Protein AF-A0A955BRZ4-F1 (afdb_monomer_lite)

Sequence (164 aa):
GGAGDWLGSEMAGGVVRVGGSVGDHAGGALPGSRRGMRGGALLVDGDAGAWLGAGMRRGFIAAGGDVGAALGARMLAGTILVWGRCGQLPGIDMLRGTIGLFGPTPAVPATFLDGGAAAMPMAPLLARELERLNFSRRIPEQSTWRILHGDAAGGARGEVLVVA

Secondary structure (DSSP, 8-state):
--B-TTTTTT-EEEEEEESS-B-TTTTPPPTT-S-S-EEEEEEESS-B-TTTTTT--EEEEEESS-B-SSTTTT--S-EEEESSPBPSSTTTT--EEEEEE-S--PPPPTT-EEEEEE--TTHHHHHHHHHHTT-S------S-EEEEEE-GGGTSEEEEEEE-

Foldseek 3Di:
DEEEEQAQFQPQEEEAEAAEEYEEQHQHHDVPGQATHNEYEYYYLYEYEENHNHRHQEYEYEHNEEYEYAACPLPAEYEYEYQYEYYYAHCHNHQAYEYEYNYHYDDHPPQWAWPAKADDPCQVVVQVVCVVSVHPDHRDDDHIWTWTFDNVVNVRHYIYTHRD

Radius of gyration: 14.01 Å; chains: 1; bounding box: 38×26×39 Å

Structure (mmCIF, N/CA/C/O backbone):
data_AF-A0A955BRZ4-F1
#
_entry.id   AF-A0A955BRZ4-F1
#
loop_
_atom_site.group_PDB
_atom_site.id
_atom_site.type_symbol
_atom_site.label_atom_id
_atom_site.label_alt_id
_atom_site.label_comp_id
_atom_site.label_asym_id
_atom_site.label_entity_id
_atom_site.label_seq_id
_atom_site.pdbx_PDB_ins_code
_atom_site.Cartn_x
_atom_site.Cartn_y
_atom_site.Cartn_z
_atom_site.occupancy
_atom_site.B_iso_or_equiv
_atom_site.auth_seq_id
_atom_site.auth_comp_id
_atom_site.auth_asym_id
_atom_site.auth_atom_id
_atom_site.pdbx_PDB_model_num
ATOM 1 N N . GLY A 1 1 ? -6.579 -4.583 -19.680 1.00 93.38 1 GLY A N 1
ATOM 2 C CA . GLY A 1 1 ? -5.800 -5.836 -19.623 1.00 93.38 1 GLY A CA 1
ATOM 3 C C . GLY A 1 1 ? -5.013 -5.892 -18.330 1.00 93.38 1 GLY A C 1
ATOM 4 O O . GLY A 1 1 ? -5.088 -4.933 -17.567 1.00 93.38 1 GLY A O 1
ATOM 5 N N . GLY A 1 2 ? -4.305 -6.994 -18.086 1.00 97.38 2 GLY A N 1
ATOM 6 C CA . GLY A 1 2 ? -3.361 -7.127 -16.970 1.00 97.38 2 GLY A CA 1
ATOM 7 C C . GLY A 1 2 ? -1.940 -6.693 -17.342 1.00 97.38 2 GLY A C 1
ATOM 8 O O . GLY A 1 2 ? -1.690 -6.300 -18.484 1.00 97.38 2 GLY A O 1
ATOM 9 N N . ALA A 1 3 ? -1.024 -6.785 -16.384 1.00 98.44 3 ALA A N 1
ATOM 10 C CA . ALA A 1 3 ? 0.406 -6.547 -16.576 1.00 98.44 3 ALA A CA 1
ATOM 11 C C . ALA A 1 3 ? 1.236 -7.578 -15.797 1.00 98.44 3 ALA A C 1
ATOM 13 O O . ALA A 1 3 ? 0.747 -8.180 -14.846 1.00 98.44 3 ALA A O 1
ATOM 14 N N . GLY A 1 4 ? 2.483 -7.794 -16.215 1.00 98.19 4 GLY A N 1
ATOM 15 C CA . GLY A 1 4 ? 3.395 -8.714 -15.537 1.00 98.19 4 GLY A CA 1
ATOM 16 C C . GLY A 1 4 ? 4.008 -8.128 -14.265 1.00 98.19 4 GLY A C 1
ATOM 17 O O . GLY A 1 4 ? 3.546 -7.115 -13.730 1.00 98.19 4 GLY A O 1
ATOM 18 N N . ASP A 1 5 ? 5.071 -8.781 -13.812 1.00 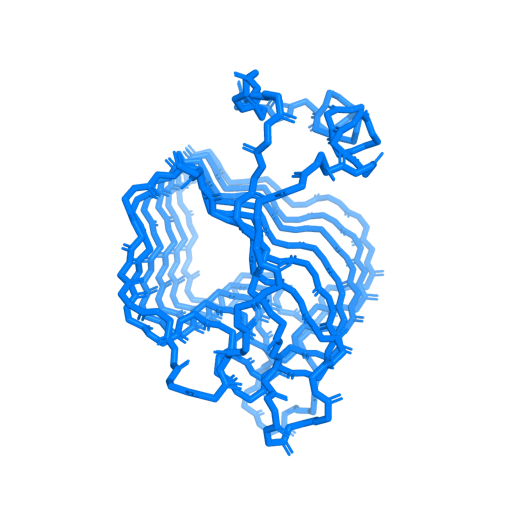98.44 5 ASP A N 1
ATOM 19 C CA . ASP A 1 5 ? 5.828 -8.386 -12.629 1.00 98.44 5 ASP A CA 1
ATOM 20 C C . ASP A 1 5 ? 6.456 -6.994 -12.786 1.00 98.44 5 ASP A C 1
ATOM 22 O O . ASP A 1 5 ? 6.673 -6.501 -13.898 1.00 98.44 5 ASP A O 1
ATOM 26 N N . TRP A 1 6 ? 6.788 -6.363 -11.659 1.00 98.31 6 TRP A N 1
ATOM 27 C CA . TRP A 1 6 ? 7.537 -5.100 -11.591 1.00 98.31 6 TRP A CA 1
ATOM 28 C C . TRP A 1 6 ? 6.862 -3.901 -12.271 1.00 98.31 6 TRP A C 1
ATOM 30 O O . TRP A 1 6 ? 7.495 -2.866 -12.511 1.00 98.31 6 TRP A O 1
ATOM 40 N N . LEU A 1 7 ? 5.563 -3.989 -12.570 1.00 98.50 7 LEU A N 1
ATOM 41 C CA . LEU A 1 7 ? 4.827 -2.858 -13.121 1.00 98.50 7 LEU A CA 1
ATOM 42 C C . LEU A 1 7 ? 4.983 -1.634 -12.214 1.00 98.50 7 LEU A C 1
ATOM 44 O O . LEU A 1 7 ? 4.650 -1.671 -11.034 1.00 98.50 7 LEU A O 1
ATOM 48 N N . GLY A 1 8 ? 5.414 -0.513 -12.783 1.00 97.25 8 GLY A N 1
ATOM 49 C CA . GLY A 1 8 ? 5.487 0.746 -12.047 1.00 97.25 8 GLY A CA 1
ATOM 50 C C . GLY A 1 8 ? 6.621 0.808 -11.020 1.00 97.25 8 GLY A C 1
ATOM 51 O O . GLY A 1 8 ? 6.651 1.714 -10.182 1.00 97.25 8 GLY A O 1
ATOM 52 N N . SER A 1 9 ? 7.577 -0.119 -11.082 1.00 97.19 9 SER A N 1
ATOM 53 C CA . SER A 1 9 ? 8.812 -0.010 -10.320 1.00 97.19 9 SER A CA 1
ATOM 54 C C . SER A 1 9 ? 9.526 1.307 -10.595 1.00 97.19 9 SER A C 1
ATOM 56 O O . SER A 1 9 ? 9.608 1.785 -11.723 1.00 97.19 9 SER A O 1
ATOM 58 N N . GLU A 1 10 ? 10.017 1.919 -9.520 1.00 94.81 10 GLU A N 1
ATOM 59 C CA . GLU A 1 10 ? 10.750 3.190 -9.536 1.00 94.81 10 GLU A CA 1
ATOM 60 C C . GLU A 1 10 ? 10.015 4.414 -10.113 1.00 94.81 10 GLU A C 1
ATOM 62 O O . GLU A 1 10 ? 10.638 5.483 -10.239 1.00 94.81 10 GLU A O 1
ATOM 67 N N . MET A 1 11 ? 8.702 4.301 -10.378 1.00 97.75 11 MET A N 1
ATOM 68 C CA . MET A 1 11 ? 7.841 5.411 -10.802 1.00 97.75 11 MET A CA 1
ATOM 69 C C . MET A 1 11 ? 8.085 6.646 -9.934 1.00 97.75 11 MET A C 1
ATOM 71 O O . MET A 1 11 ? 8.085 6.566 -8.707 1.00 97.75 11 MET A O 1
ATOM 75 N N . ALA A 1 12 ? 8.313 7.796 -10.566 1.00 97.56 12 ALA A N 1
ATOM 76 C CA . ALA A 1 12 ? 8.576 9.057 -9.869 1.00 97.56 12 ALA A CA 1
ATOM 77 C C . ALA A 1 12 ? 7.376 10.018 -9.879 1.00 97.56 12 ALA A C 1
ATOM 79 O O . ALA A 1 12 ? 7.358 10.981 -9.115 1.00 97.56 12 ALA A O 1
ATOM 80 N N . GLY A 1 13 ? 6.381 9.763 -10.730 1.00 97.00 13 GLY A N 1
ATOM 81 C CA . GLY A 1 13 ? 5.226 10.622 -10.962 1.00 97.00 13 GLY A CA 1
ATOM 82 C C . GLY A 1 13 ? 4.271 10.011 -11.987 1.00 97.00 13 GLY A C 1
ATOM 83 O O . GLY A 1 13 ? 4.513 8.915 -12.490 1.00 97.00 13 GLY A O 1
ATOM 84 N N . GLY A 1 14 ? 3.197 10.734 -12.301 1.00 98.19 14 GLY A N 1
ATOM 85 C CA . GLY A 1 14 ? 2.150 10.268 -13.213 1.00 98.19 14 GLY A CA 1
ATOM 86 C C . GLY A 1 14 ? 1.171 9.286 -12.567 1.00 98.19 14 GLY A C 1
ATOM 87 O O . GLY A 1 14 ? 1.210 9.045 -11.359 1.00 98.19 14 GLY A O 1
ATOM 88 N N . VAL A 1 15 ? 0.265 8.748 -13.380 1.00 98.50 15 VAL A N 1
ATOM 89 C CA . VAL A 1 15 ? -0.743 7.768 -12.961 1.00 98.50 15 VAL A CA 1
ATOM 90 C C . VAL A 1 15 ? -0.679 6.581 -13.912 1.00 98.50 15 VAL A C 1
ATOM 92 O O . VAL A 1 15 ? -0.770 6.760 -15.124 1.00 98.50 15 VAL A O 1
ATOM 95 N N . VAL A 1 16 ? -0.538 5.379 -13.362 1.00 98.44 16 VAL A N 1
ATOM 96 C CA . VAL A 1 16 ? -0.660 4.117 -14.094 1.00 98.44 16 VAL A CA 1
ATOM 97 C C . VAL A 1 16 ? -1.918 3.416 -13.609 1.00 98.44 16 VAL A C 1
ATOM 99 O O . VAL A 1 16 ? -2.131 3.281 -12.406 1.00 98.44 16 VAL A O 1
ATOM 102 N N . ARG A 1 17 ? -2.755 2.971 -14.549 1.00 98.12 17 ARG A N 1
ATOM 103 C CA . ARG A 1 17 ? -3.980 2.224 -14.264 1.00 98.12 17 ARG A CA 1
ATOM 104 C C . ARG A 1 17 ? -3.995 0.904 -15.016 1.00 98.12 17 ARG A C 1
ATOM 106 O O . ARG A 1 17 ? -3.777 0.875 -16.225 1.00 98.12 17 ARG A O 1
ATOM 113 N N . VAL A 1 18 ? -4.336 -0.160 -14.302 1.00 98.38 18 VAL A N 1
ATOM 114 C CA . VAL A 1 18 ? -4.504 -1.511 -14.825 1.00 98.38 18 VAL A CA 1
ATOM 115 C C . VAL A 1 18 ? -5.923 -1.968 -14.529 1.00 98.38 18 VAL A C 1
ATOM 117 O O . VAL A 1 18 ? -6.305 -2.109 -13.374 1.00 98.38 18 VAL A O 1
ATOM 120 N N . GLY A 1 19 ? -6.704 -2.199 -15.584 1.00 97.88 19 GLY A N 1
ATOM 121 C CA . GLY A 1 19 ? -8.079 -2.695 -15.448 1.00 97.88 19 GLY A CA 1
ATOM 122 C C . GLY A 1 19 ? -8.181 -4.190 -15.109 1.00 97.88 19 GLY A C 1
ATOM 123 O O . GLY A 1 19 ? -9.269 -4.672 -14.829 1.00 97.88 19 GLY A O 1
ATOM 124 N N . GLY A 1 20 ? -7.076 -4.938 -15.201 1.00 98.12 20 GLY A N 1
ATOM 125 C CA . GLY A 1 20 ? -6.969 -6.340 -14.782 1.00 98.12 20 GLY A CA 1
ATOM 126 C C . GLY A 1 20 ? -5.989 -6.518 -13.621 1.00 98.12 20 GLY A C 1
ATOM 127 O O . GLY A 1 20 ? -5.752 -5.579 -12.863 1.00 98.12 20 GLY A O 1
ATOM 128 N N . SER A 1 21 ? -5.405 -7.711 -13.514 1.00 98.75 21 SER A N 1
ATOM 129 C CA . SER A 1 21 ? -4.441 -8.053 -12.461 1.00 98.75 21 SER A CA 1
ATOM 130 C C . SER A 1 21 ? -2.993 -7.725 -12.845 1.00 98.75 21 SER A C 1
ATOM 132 O O . SER A 1 21 ? -2.659 -7.619 -14.033 1.00 98.75 21 SER A O 1
ATOM 134 N N . VAL A 1 22 ? -2.137 -7.574 -11.836 1.00 98.81 22 VAL A N 1
ATOM 135 C CA . VAL A 1 22 ? -0.688 -7.361 -11.975 1.00 98.81 22 VAL A CA 1
ATOM 136 C C . VAL A 1 22 ? 0.100 -8.496 -11.326 1.00 98.81 22 VAL A C 1
ATOM 138 O O . VAL A 1 22 ? -0.379 -9.122 -10.381 1.00 98.81 22 VAL A O 1
ATOM 141 N N . GLY A 1 23 ? 1.308 -8.746 -11.829 1.00 98.69 23 GLY A N 1
ATOM 142 C CA . GLY A 1 23 ? 2.225 -9.735 -11.266 1.00 98.69 23 GLY A CA 1
ATOM 143 C C . GLY A 1 23 ? 2.877 -9.301 -9.950 1.00 98.69 23 GLY A C 1
ATOM 144 O O . GLY A 1 23 ? 2.435 -8.362 -9.277 1.00 98.69 23 GLY A O 1
ATOM 145 N N . ASP A 1 24 ? 3.955 -9.990 -9.596 1.00 98.75 24 ASP A N 1
ATOM 146 C CA . ASP A 1 24 ? 4.709 -9.740 -8.372 1.00 98.75 24 ASP A CA 1
ATOM 147 C C . ASP A 1 24 ? 5.459 -8.403 -8.442 1.00 98.75 24 ASP A C 1
ATOM 149 O O . ASP A 1 24 ? 5.804 -7.887 -9.505 1.00 98.75 24 ASP A O 1
ATOM 153 N N . HIS A 1 25 ? 5.745 -7.822 -7.281 1.00 98.50 25 HIS A N 1
ATOM 154 C CA . HIS A 1 25 ? 6.575 -6.629 -7.131 1.00 98.50 25 HIS A CA 1
ATOM 155 C C . HIS A 1 25 ? 6.094 -5.365 -7.865 1.00 98.50 25 HIS A C 1
ATOM 157 O O . HIS A 1 25 ? 6.881 -4.436 -8.077 1.00 98.50 25 HIS A O 1
ATOM 163 N N . ALA A 1 26 ? 4.816 -5.265 -8.233 1.00 98.75 26 ALA A N 1
ATOM 164 C CA . ALA A 1 26 ? 4.281 -4.025 -8.786 1.00 98.75 26 ALA A CA 1
ATOM 165 C C . ALA A 1 26 ? 4.513 -2.846 -7.807 1.00 98.75 26 ALA A C 1
ATOM 167 O O . ALA A 1 26 ? 4.359 -2.977 -6.595 1.00 98.75 26 ALA A O 1
ATOM 168 N N . GLY A 1 27 ? 4.985 -1.700 -8.301 1.00 98.31 27 GLY A N 1
ATOM 169 C CA . GLY A 1 27 ? 5.421 -0.553 -7.489 1.00 98.31 27 GLY A CA 1
ATOM 170 C C . GLY A 1 27 ? 6.669 -0.804 -6.622 1.00 98.31 27 GLY A C 1
ATOM 171 O O . GLY A 1 27 ? 7.096 0.088 -5.880 1.00 98.31 27 GLY A O 1
ATOM 172 N N . GLY A 1 28 ? 7.261 -1.997 -6.701 1.00 97.69 28 GLY A N 1
ATOM 173 C CA . GLY A 1 28 ? 8.386 -2.444 -5.889 1.00 97.69 28 GLY A CA 1
ATOM 174 C C . GLY A 1 28 ? 9.757 -1.987 -6.400 1.00 97.69 28 GLY A C 1
ATOM 175 O O . GLY A 1 28 ? 9.877 -1.391 -7.473 1.00 97.69 28 GLY A O 1
ATOM 176 N N . ALA A 1 29 ? 10.804 -2.246 -5.613 1.00 97.19 29 ALA A N 1
ATOM 177 C CA . ALA A 1 29 ? 12.203 -1.944 -5.933 1.00 97.19 29 ALA A CA 1
ATOM 178 C C . ALA A 1 29 ? 12.845 -3.019 -6.812 1.00 97.19 29 ALA A C 1
ATOM 180 O O . ALA A 1 29 ? 12.973 -4.153 -6.360 1.00 97.19 29 ALA A O 1
ATOM 181 N N . LEU A 1 30 ? 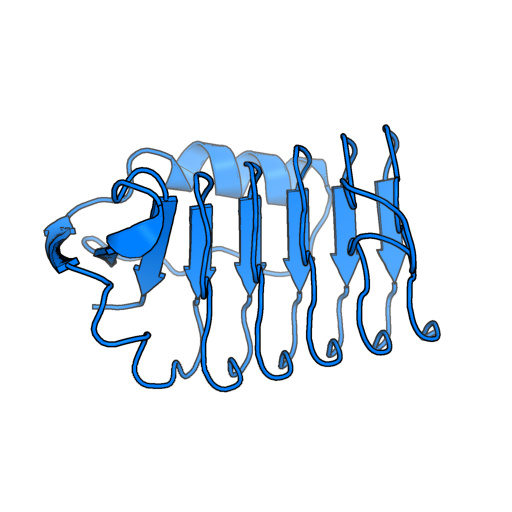13.313 -2.652 -8.008 1.00 96.00 30 LEU A N 1
ATOM 182 C CA . LEU A 1 30 ? 14.013 -3.577 -8.906 1.00 96.00 30 LEU A CA 1
ATOM 183 C C . LEU A 1 30 ? 15.207 -4.265 -8.215 1.00 96.00 30 LEU A C 1
ATOM 185 O O . LEU A 1 30 ? 15.800 -3.684 -7.297 1.00 96.00 30 LEU A O 1
ATOM 189 N N . PRO A 1 31 ? 15.626 -5.459 -8.676 1.00 93.69 31 PRO A N 1
ATOM 190 C CA . PRO A 1 31 ? 16.826 -6.116 -8.171 1.00 93.69 31 PRO A CA 1
ATOM 191 C C . PRO A 1 31 ? 18.045 -5.182 -8.177 1.00 93.69 31 PRO A C 1
ATOM 193 O O . PRO A 1 31 ? 18.365 -4.550 -9.181 1.00 93.69 31 PRO A O 1
ATOM 196 N N . GLY A 1 32 ? 18.717 -5.071 -7.029 1.00 92.12 32 GLY A N 1
ATOM 197 C CA . GLY A 1 32 ? 19.858 -4.165 -6.836 1.00 92.12 32 GLY A CA 1
ATOM 198 C C . GLY A 1 32 ? 19.488 -2.710 -6.516 1.00 92.12 32 GLY A C 1
ATOM 199 O O . GLY A 1 32 ? 20.354 -1.945 -6.085 1.00 92.12 32 GLY A O 1
ATOM 200 N N . SER A 1 33 ? 18.217 -2.320 -6.643 1.00 93.19 33 SER A N 1
ATOM 201 C CA . SER A 1 33 ? 17.746 -0.995 -6.247 1.00 93.19 33 SER A CA 1
ATOM 202 C C . SER A 1 33 ? 17.466 -0.911 -4.751 1.00 93.19 33 SER A C 1
ATOM 204 O O . SER A 1 33 ? 17.063 -1.867 -4.090 1.00 93.19 33 SER A O 1
ATOM 206 N N . ARG A 1 34 ? 17.651 0.290 -4.196 1.00 88.88 34 ARG A N 1
ATOM 207 C CA . ARG A 1 34 ? 17.306 0.583 -2.798 1.00 88.88 34 ARG A CA 1
ATOM 208 C C . ARG A 1 34 ? 15.863 1.057 -2.631 1.00 88.88 34 ARG A C 1
ATOM 210 O O . ARG A 1 34 ? 15.436 1.246 -1.492 1.00 88.88 34 ARG A O 1
ATOM 217 N N . ARG A 1 35 ? 15.162 1.396 -3.720 1.00 94.19 35 ARG A N 1
ATOM 218 C CA . ARG A 1 35 ? 13.873 2.106 -3.677 1.00 94.19 35 ARG A CA 1
ATOM 219 C C . ARG A 1 35 ? 12.973 1.657 -4.820 1.00 94.19 35 ARG A C 1
ATOM 221 O O . ARG A 1 35 ? 13.395 1.696 -5.965 1.00 94.19 35 ARG A O 1
ATOM 228 N N . GLY A 1 36 ? 11.733 1.313 -4.489 1.00 97.38 36 GLY A N 1
ATOM 229 C CA . GLY A 1 36 ? 10.667 1.093 -5.459 1.00 97.38 36 GLY A CA 1
ATOM 230 C C . GLY A 1 36 ? 10.076 2.411 -5.915 1.00 97.38 36 GLY A C 1
ATOM 231 O O . GLY A 1 36 ? 10.798 3.377 -6.163 1.00 97.38 36 GLY A O 1
ATOM 232 N N . MET A 1 37 ? 8.753 2.480 -5.985 1.00 98.38 37 MET A N 1
ATOM 233 C CA . MET A 1 37 ? 8.033 3.699 -6.335 1.00 98.38 37 MET A CA 1
ATOM 234 C C . MET A 1 37 ? 8.451 4.907 -5.463 1.00 98.38 37 MET A C 1
ATOM 236 O O . MET A 1 37 ? 8.595 4.828 -4.238 1.00 98.38 37 MET A O 1
ATOM 240 N N . ARG A 1 38 ? 8.691 6.047 -6.119 1.00 97.88 38 ARG A N 1
ATOM 241 C CA . ARG A 1 38 ? 9.161 7.332 -5.562 1.00 97.88 38 ARG A CA 1
ATOM 242 C C . ARG A 1 38 ? 8.170 8.484 -5.777 1.00 97.88 38 ARG A C 1
ATOM 244 O O . ARG A 1 38 ? 8.465 9.605 -5.352 1.00 97.88 38 ARG A O 1
ATOM 251 N N . GLY A 1 39 ? 7.027 8.226 -6.403 1.00 97.50 39 GLY A N 1
ATOM 252 C CA . GLY A 1 39 ? 5.939 9.176 -6.610 1.00 97.50 39 GLY A CA 1
ATOM 253 C C . GLY A 1 39 ? 4.952 8.690 -7.672 1.00 97.50 39 GLY A C 1
ATOM 254 O O . GLY A 1 39 ? 5.194 7.686 -8.335 1.00 97.50 39 GLY A O 1
ATOM 255 N N . GLY A 1 40 ? 3.847 9.419 -7.834 1.00 98.31 40 GLY A N 1
ATOM 256 C CA . GLY A 1 40 ? 2.747 9.049 -8.729 1.00 98.31 40 GLY A CA 1
ATOM 257 C C . GLY A 1 40 ? 1.684 8.181 -8.055 1.00 98.31 40 GLY A C 1
ATOM 258 O O . GLY A 1 40 ? 1.686 8.032 -6.830 1.00 98.31 40 GLY A O 1
ATOM 259 N N . ALA A 1 41 ? 0.795 7.609 -8.866 1.00 98.75 41 ALA A N 1
ATOM 260 C CA . ALA A 1 41 ? -0.229 6.667 -8.427 1.00 98.75 41 ALA A CA 1
ATOM 261 C C . ALA A 1 41 ? -0.251 5.400 -9.297 1.00 98.75 41 ALA A C 1
ATOM 263 O O . ALA A 1 41 ? -0.183 5.497 -10.523 1.00 98.75 41 ALA A O 1
ATOM 264 N N . LEU A 1 42 ? -0.381 4.234 -8.665 1.00 98.75 42 LEU A N 1
ATOM 265 C CA . LEU A 1 42 ? -0.594 2.943 -9.316 1.00 98.75 42 LEU A CA 1
ATOM 266 C C . LEU A 1 42 ? -1.959 2.387 -8.897 1.00 98.75 42 LEU A C 1
ATOM 268 O O . LEU A 1 42 ? -2.201 2.134 -7.719 1.00 98.75 42 LEU A O 1
ATOM 272 N N . LEU A 1 43 ? -2.851 2.217 -9.866 1.00 98.81 43 LEU A N 1
ATOM 273 C CA . LEU A 1 43 ? -4.231 1.785 -9.664 1.00 98.81 43 LEU A CA 1
ATOM 274 C C . LEU A 1 43 ? -4.437 0.429 -10.333 1.00 98.81 43 LEU A C 1
ATOM 276 O O . LEU A 1 43 ? -4.253 0.313 -11.545 1.00 98.81 43 LEU A O 1
ATOM 280 N N . VAL A 1 44 ? -4.832 -0.578 -9.566 1.00 98.75 44 VAL A N 1
ATOM 281 C CA . VAL A 1 44 ? -5.073 -1.943 -10.044 1.00 98.75 44 VAL A CA 1
ATOM 282 C C . VAL A 1 44 ? -6.512 -2.309 -9.707 1.00 98.75 44 VAL A C 1
ATOM 284 O O . VAL A 1 44 ? -6.865 -2.394 -8.536 1.00 98.75 44 VAL A O 1
ATOM 287 N N . ASP A 1 45 ? -7.366 -2.484 -10.715 1.00 98.44 45 ASP A N 1
ATOM 288 C CA . ASP A 1 45 ? -8.774 -2.846 -10.494 1.00 98.44 45 ASP A CA 1
ATOM 289 C C . ASP A 1 45 ? -8.940 -4.338 -10.127 1.00 98.44 45 ASP A C 1
ATOM 291 O O . ASP A 1 45 ? -9.907 -4.688 -9.445 1.00 98.44 45 ASP A O 1
ATOM 295 N N . GLY A 1 46 ? -8.005 -5.197 -10.559 1.00 98.38 46 GLY A N 1
ATOM 296 C CA . GLY A 1 46 ? -7.944 -6.628 -10.235 1.00 98.38 46 GLY A CA 1
ATOM 297 C C . GLY A 1 46 ? -6.992 -6.968 -9.082 1.00 98.38 46 GLY A C 1
ATOM 298 O O . GLY A 1 46 ? -6.790 -6.166 -8.167 1.00 98.38 46 GLY A O 1
ATOM 299 N N . ASP A 1 47 ? -6.410 -8.164 -9.151 1.00 98.75 47 ASP A N 1
ATOM 300 C CA . ASP A 1 47 ? -5.499 -8.701 -8.132 1.00 98.75 47 ASP A CA 1
ATOM 301 C C . ASP A 1 47 ? -4.054 -8.229 -8.346 1.00 98.75 47 ASP A C 1
ATOM 303 O O . ASP A 1 47 ? -3.663 -7.841 -9.451 1.00 98.75 47 ASP A O 1
ATOM 307 N N . ALA A 1 48 ? -3.234 -8.305 -7.302 1.00 98.81 48 ALA A N 1
ATOM 308 C CA . ALA A 1 48 ? -1.794 -8.104 -7.384 1.00 98.81 48 ALA A CA 1
ATOM 309 C C . ALA A 1 48 ? -1.024 -9.285 -6.788 1.00 98.81 48 ALA A C 1
ATOM 311 O O . ALA A 1 48 ? -1.453 -9.907 -5.815 1.00 98.81 48 ALA A O 1
ATOM 312 N N . GLY A 1 49 ? 0.150 -9.562 -7.348 1.00 98.75 49 GLY A N 1
ATOM 313 C CA . GLY A 1 49 ? 1.059 -10.572 -6.827 1.00 98.75 49 GLY A CA 1
ATOM 314 C C . GLY A 1 49 ? 1.643 -10.239 -5.449 1.00 98.75 49 GLY A C 1
ATOM 315 O O . GLY A 1 49 ? 1.225 -9.315 -4.741 1.00 98.75 49 GLY A O 1
ATOM 316 N N . ALA A 1 50 ? 2.638 -11.021 -5.050 1.00 98.69 50 ALA A N 1
ATOM 317 C CA . ALA A 1 50 ? 3.405 -10.782 -3.839 1.00 98.69 50 ALA A CA 1
ATOM 318 C C . ALA A 1 50 ? 4.254 -9.506 -3.957 1.00 98.69 50 ALA A C 1
ATOM 320 O O . ALA A 1 50 ? 4.546 -9.020 -5.048 1.00 98.69 50 ALA A O 1
ATOM 321 N N . TRP A 1 51 ? 4.685 -8.963 -2.819 1.00 98.50 51 TRP A N 1
ATOM 322 C CA . TRP A 1 51 ? 5.625 -7.838 -2.747 1.00 98.50 51 TRP A CA 1
ATOM 323 C C . TRP A 1 51 ? 5.142 -6.532 -3.405 1.00 98.50 51 TRP A C 1
ATOM 325 O O . TRP A 1 51 ? 5.959 -5.668 -3.744 1.00 98.50 51 TRP A O 1
ATOM 335 N N . LEU A 1 52 ? 3.826 -6.350 -3.564 1.00 98.81 52 LEU A N 1
ATOM 336 C CA . LEU A 1 52 ? 3.235 -5.093 -4.032 1.00 98.81 52 LEU A CA 1
ATOM 337 C C . LEU A 1 52 ? 3.743 -3.920 -3.172 1.00 98.81 52 LEU A C 1
ATOM 339 O O . LEU A 1 52 ? 3.602 -3.923 -1.951 1.00 98.81 52 LEU A O 1
ATOM 343 N N . GLY A 1 53 ? 4.349 -2.915 -3.802 1.00 98.56 53 GLY A N 1
ATOM 344 C CA . GLY A 1 53 ? 4.895 -1.733 -3.132 1.00 98.56 53 GLY A CA 1
ATOM 345 C C . GLY A 1 53 ? 6.161 -1.979 -2.301 1.00 98.56 53 GLY A C 1
ATOM 346 O O . GLY A 1 53 ? 6.509 -1.146 -1.461 1.00 98.56 53 GLY A O 1
ATOM 347 N N . ALA A 1 54 ? 6.875 -3.091 -2.503 1.00 98.19 54 ALA A N 1
ATOM 348 C CA . ALA A 1 54 ? 8.081 -3.385 -1.732 1.00 98.19 54 ALA A CA 1
ATOM 349 C C . ALA A 1 54 ? 9.169 -2.304 -1.897 1.00 98.19 54 ALA A C 1
ATOM 351 O O . ALA A 1 54 ? 9.573 -1.951 -3.006 1.00 98.19 54 ALA A O 1
ATOM 352 N N . GLY A 1 55 ? 9.672 -1.753 -0.792 1.00 97.88 55 GLY A N 1
ATOM 353 C CA . GLY A 1 55 ? 10.655 -0.663 -0.835 1.00 97.88 55 GLY A CA 1
ATOM 354 C C . GLY A 1 55 ? 10.108 0.670 -1.366 1.00 97.88 55 GLY A C 1
ATOM 355 O O . GLY A 1 55 ? 10.897 1.558 -1.713 1.00 97.88 55 GLY A O 1
ATOM 356 N N . MET A 1 56 ? 8.782 0.831 -1.455 1.00 98.38 56 MET A N 1
ATOM 357 C CA . MET A 1 56 ? 8.129 2.083 -1.840 1.00 98.38 56 MET A CA 1
ATOM 358 C C . MET A 1 56 ? 8.562 3.221 -0.911 1.00 98.38 56 MET A C 1
ATOM 360 O O . MET A 1 56 ? 8.605 3.077 0.309 1.00 98.38 56 MET A O 1
ATOM 364 N N . ARG A 1 57 ? 8.924 4.366 -1.494 1.00 97.62 57 ARG A N 1
ATOM 365 C CA . ARG A 1 57 ? 9.375 5.556 -0.757 1.0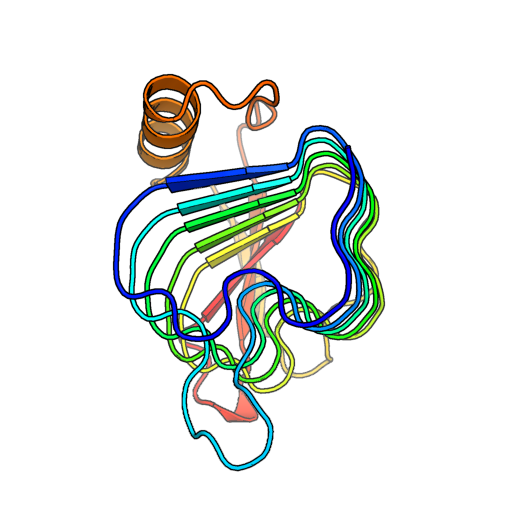0 97.62 57 ARG A CA 1
ATOM 366 C C . ARG A 1 57 ? 8.345 6.671 -0.729 1.00 97.62 57 ARG A C 1
ATOM 368 O O . ARG A 1 57 ? 8.380 7.489 0.186 1.00 97.62 57 ARG A O 1
ATOM 375 N N . ARG A 1 58 ? 7.525 6.780 -1.768 1.00 97.75 58 ARG A N 1
ATOM 376 C CA . ARG A 1 58 ? 6.503 7.814 -1.964 1.00 97.75 58 ARG A CA 1
ATOM 377 C C . ARG A 1 58 ? 5.517 7.320 -3.018 1.00 97.75 58 ARG A C 1
ATOM 379 O O . ARG A 1 58 ? 5.863 6.454 -3.815 1.00 97.75 58 ARG A O 1
ATOM 386 N N . GLY A 1 59 ? 4.355 7.958 -3.076 1.00 97.94 59 GLY A N 1
ATOM 387 C CA . GLY A 1 59 ? 3.304 7.660 -4.044 1.00 97.94 59 GLY A CA 1
ATOM 388 C C . GLY A 1 59 ? 2.079 7.047 -3.381 1.00 97.94 59 GLY A C 1
ATOM 389 O O . GLY A 1 59 ? 1.995 6.986 -2.151 1.00 97.94 59 GLY A O 1
ATOM 390 N N . PHE A 1 60 ? 1.165 6.587 -4.224 1.00 98.62 60 PHE A N 1
ATOM 391 C CA . PHE A 1 60 ? -0.108 6.004 -3.831 1.00 98.62 60 PHE A CA 1
ATOM 392 C C . PHE A 1 60 ? -0.362 4.722 -4.629 1.00 98.62 60 PHE A C 1
ATOM 394 O O . PHE A 1 60 ? -0.249 4.735 -5.854 1.00 98.62 60 PHE A O 1
ATOM 401 N N . ILE A 1 61 ? -0.697 3.624 -3.960 1.00 98.81 61 ILE A N 1
ATOM 402 C CA . ILE A 1 61 ? -1.092 2.366 -4.603 1.00 98.81 61 ILE A CA 1
ATOM 403 C C . ILE A 1 61 ? -2.505 2.009 -4.138 1.00 98.81 61 ILE A C 1
ATOM 405 O O . ILE A 1 61 ? -2.781 2.040 -2.942 1.00 98.81 61 ILE A O 1
ATOM 409 N N . ALA A 1 62 ? -3.389 1.650 -5.068 1.00 98.75 62 ALA A N 1
ATOM 410 C CA . ALA A 1 62 ? -4.716 1.115 -4.764 1.00 98.75 62 ALA A CA 1
ATOM 411 C C . ALA A 1 62 ? -4.954 -0.187 -5.537 1.00 98.75 62 ALA A C 1
ATOM 413 O O . ALA A 1 62 ? -4.846 -0.191 -6.763 1.00 98.75 62 ALA A O 1
ATOM 414 N N . ALA A 1 63 ? -5.281 -1.267 -4.825 1.00 98.69 63 ALA A N 1
ATOM 415 C CA . ALA A 1 63 ? -5.578 -2.585 -5.383 1.00 98.69 63 ALA A CA 1
ATOM 416 C C . ALA A 1 63 ? -7.012 -3.012 -5.032 1.00 98.69 63 ALA A C 1
ATOM 418 O O . ALA A 1 63 ? -7.382 -3.123 -3.862 1.00 98.69 63 ALA A O 1
ATOM 419 N N . GLY A 1 64 ? -7.837 -3.207 -6.059 1.00 98.44 64 GLY A N 1
ATOM 420 C CA . GLY A 1 64 ? -9.264 -3.483 -5.929 1.00 98.44 64 GLY A CA 1
ATOM 421 C C . GLY A 1 64 ? -9.603 -4.942 -5.627 1.00 98.44 64 GLY A C 1
ATOM 422 O O . GLY A 1 64 ? -10.718 -5.187 -5.154 1.00 98.44 64 GLY A O 1
ATOM 423 N N . GLY A 1 65 ? -8.681 -5.864 -5.915 1.00 98.38 65 GLY A N 1
ATOM 424 C CA . GLY A 1 65 ? -8.767 -7.299 -5.648 1.00 98.38 65 GLY A CA 1
ATOM 425 C C . GLY A 1 65 ? -7.798 -7.772 -4.563 1.00 98.38 65 GLY A C 1
ATOM 426 O O . GLY A 1 65 ? -7.398 -6.999 -3.685 1.00 98.38 65 GLY A O 1
ATOM 427 N N . ASP A 1 66 ? -7.460 -9.058 -4.618 1.00 98.69 66 ASP A N 1
ATOM 428 C CA . ASP A 1 66 ? -6.585 -9.731 -3.658 1.00 98.69 66 ASP A CA 1
ATOM 429 C C . ASP A 1 66 ? -5.116 -9.356 -3.896 1.00 98.69 66 ASP A C 1
ATOM 431 O O . ASP A 1 66 ? -4.700 -9.066 -5.018 1.00 98.69 66 ASP A O 1
ATOM 435 N N . VAL A 1 67 ? -4.308 -9.369 -2.834 1.00 98.75 67 VAL A N 1
ATOM 436 C CA . VAL A 1 67 ? -2.859 -9.144 -2.912 1.00 98.75 67 VAL A CA 1
ATOM 437 C C . VAL A 1 67 ? -2.090 -10.306 -2.300 1.00 98.75 67 VAL A C 1
ATOM 439 O O . VAL A 1 67 ? -2.506 -10.892 -1.297 1.00 98.75 67 VAL A O 1
ATOM 442 N N . GLY A 1 68 ? -0.941 -10.629 -2.892 1.00 98.56 68 GLY A N 1
ATOM 443 C CA . GLY A 1 68 ? -0.054 -11.676 -2.398 1.00 98.56 68 GLY A CA 1
ATOM 444 C C . GLY A 1 68 ? 0.613 -11.351 -1.055 1.00 98.56 68 GLY A C 1
ATOM 445 O O . GLY A 1 68 ? 0.292 -10.385 -0.361 1.00 98.56 68 GLY A O 1
ATOM 446 N N . ALA A 1 69 ? 1.561 -12.202 -0.662 1.00 98.31 69 ALA A N 1
ATOM 447 C CA . ALA A 1 69 ? 2.329 -12.020 0.568 1.00 98.31 69 ALA A CA 1
ATOM 448 C C . ALA A 1 69 ? 3.257 -10.794 0.502 1.00 98.31 69 ALA A C 1
ATOM 450 O O . ALA A 1 69 ? 3.594 -10.310 -0.578 1.00 98.31 69 ALA A O 1
ATOM 451 N N . ALA A 1 70 ? 3.726 -10.338 1.665 1.00 97.88 70 ALA A N 1
ATOM 452 C CA . ALA A 1 70 ? 4.743 -9.293 1.798 1.00 97.88 70 ALA A CA 1
ATOM 453 C C . ALA A 1 70 ? 4.346 -7.938 1.170 1.00 97.88 70 ALA A C 1
ATOM 455 O O . ALA A 1 70 ? 5.194 -7.188 0.676 1.00 97.88 70 ALA A O 1
ATOM 456 N N . LEU A 1 71 ? 3.050 -7.607 1.201 1.00 98.62 71 LEU A N 1
ATOM 457 C CA . LEU A 1 71 ? 2.529 -6.288 0.835 1.00 98.62 71 LEU A CA 1
ATOM 458 C C . LEU A 1 71 ? 3.305 -5.184 1.565 1.00 98.62 71 LEU A C 1
ATOM 460 O O . LEU A 1 71 ? 3.389 -5.195 2.790 1.00 98.62 71 LEU A O 1
ATOM 464 N N . GLY A 1 72 ? 3.849 -4.214 0.831 1.00 98.12 72 GLY A N 1
ATOM 465 C CA . GLY A 1 72 ? 4.569 -3.083 1.417 1.00 98.12 72 GLY A CA 1
ATOM 466 C C . GLY A 1 72 ? 5.823 -3.483 2.200 1.00 98.12 72 GLY A C 1
ATOM 467 O O . GLY A 1 72 ? 6.277 -2.726 3.058 1.00 98.12 72 GLY A O 1
ATOM 468 N N . ALA A 1 73 ? 6.400 -4.658 1.938 1.00 97.31 73 ALA A N 1
ATOM 469 C CA . ALA A 1 73 ? 7.609 -5.076 2.629 1.00 97.31 73 ALA A CA 1
ATOM 470 C C . ALA A 1 73 ? 8.738 -4.056 2.437 1.00 97.31 73 ALA A C 1
ATOM 472 O O . ALA A 1 73 ? 8.973 -3.551 1.333 1.00 97.31 73 ALA A O 1
ATOM 473 N N . ARG A 1 74 ? 9.456 -3.738 3.516 1.00 96.44 74 ARG A N 1
ATOM 474 C CA . ARG A 1 74 ? 10.554 -2.757 3.518 1.00 96.44 74 ARG A CA 1
ATOM 475 C C . ARG A 1 74 ? 10.139 -1.358 3.038 1.00 96.44 74 ARG A C 1
ATOM 477 O O . ARG A 1 74 ? 10.981 -0.587 2.568 1.00 96.44 74 ARG A O 1
ATOM 484 N N . MET A 1 75 ? 8.849 -1.022 3.110 1.00 97.69 75 MET A N 1
ATOM 485 C CA . MET A 1 75 ? 8.318 0.277 2.699 1.00 97.69 75 MET A CA 1
ATOM 486 C C . MET A 1 75 ? 8.953 1.411 3.513 1.00 97.69 75 MET A C 1
ATOM 488 O O . MET A 1 75 ? 8.986 1.401 4.741 1.00 97.69 75 MET A O 1
ATOM 492 N N . LEU A 1 76 ? 9.489 2.412 2.816 1.00 97.38 76 LEU A N 1
ATOM 493 C CA . LEU A 1 76 ? 10.181 3.556 3.412 1.00 97.38 76 LEU A CA 1
ATOM 494 C C . LEU A 1 76 ? 9.229 4.722 3.727 1.00 97.38 76 LEU A C 1
ATOM 496 O O . LEU A 1 76 ? 9.553 5.543 4.595 1.00 97.38 76 LEU A O 1
ATOM 500 N N . ALA A 1 77 ? 8.150 4.851 2.943 1.00 97.31 77 ALA A N 1
ATOM 501 C CA . ALA A 1 77 ? 6.988 5.735 3.110 1.00 97.31 77 ALA A CA 1
ATOM 502 C C . ALA A 1 77 ? 6.025 5.583 1.907 1.00 97.31 77 ALA A C 1
ATOM 504 O O . ALA A 1 77 ? 6.366 4.956 0.906 1.00 97.31 77 ALA A O 1
ATOM 505 N N . GLY A 1 78 ? 4.845 6.207 1.978 1.00 97.69 78 GLY A N 1
ATOM 506 C CA . GLY A 1 78 ? 3.807 6.169 0.939 1.00 97.69 78 GLY A CA 1
ATOM 507 C C . GLY A 1 78 ? 2.470 5.680 1.490 1.00 97.69 78 GLY A C 1
ATOM 508 O O . GLY A 1 78 ? 2.322 5.536 2.705 1.00 97.69 78 GLY A O 1
ATOM 509 N N . THR A 1 79 ? 1.527 5.398 0.594 1.00 98.50 79 THR A N 1
ATOM 510 C CA . THR A 1 79 ? 0.213 4.852 0.955 1.00 98.50 79 THR A CA 1
ATOM 511 C C . THR A 1 79 ? -0.161 3.700 0.030 1.00 98.50 79 THR A C 1
ATOM 513 O O . THR A 1 79 ? -0.046 3.839 -1.188 1.00 98.50 79 THR A O 1
ATOM 516 N N . ILE A 1 80 ? -0.616 2.585 0.603 1.00 98.75 80 ILE A N 1
ATOM 517 C CA . ILE A 1 80 ? -1.121 1.414 -0.122 1.00 98.75 80 ILE A CA 1
ATOM 518 C C . ILE A 1 80 ? -2.504 1.056 0.430 1.00 98.75 80 ILE A C 1
ATOM 520 O O . ILE A 1 80 ? -2.644 0.872 1.634 1.00 98.75 80 ILE A O 1
ATOM 524 N N . LEU A 1 81 ? -3.519 0.956 -0.428 1.00 98.50 81 LEU A N 1
ATOM 525 C CA . LEU A 1 81 ? -4.892 0.597 -0.060 1.00 98.50 81 LEU A CA 1
ATOM 526 C C . LEU A 1 81 ? -5.333 -0.679 -0.786 1.00 98.50 81 LEU A C 1
ATOM 528 O O . LEU A 1 81 ? -5.146 -0.785 -1.999 1.00 98.50 81 LEU A O 1
ATOM 532 N N . VAL A 1 82 ? -5.936 -1.624 -0.064 1.00 98.56 82 VAL A N 1
ATOM 533 C CA . VAL A 1 82 ? -6.331 -2.940 -0.590 1.00 98.56 82 VAL A CA 1
ATOM 534 C C . VAL A 1 82 ? -7.760 -3.280 -0.180 1.00 98.56 82 VAL A C 1
ATOM 536 O O . VAL A 1 82 ? -8.097 -3.221 1.002 1.00 98.56 82 VAL A O 1
ATOM 539 N N . TRP A 1 83 ? -8.590 -3.667 -1.153 1.00 98.12 83 TRP A N 1
ATOM 540 C CA . TRP A 1 83 ? -9.991 -4.051 -0.920 1.00 98.12 83 TRP A CA 1
ATOM 541 C C . TRP A 1 83 ? -10.247 -5.559 -0.879 1.00 98.12 83 TRP A C 1
ATOM 543 O O . TRP A 1 83 ? -11.261 -5.970 -0.317 1.00 98.12 83 TRP A O 1
ATOM 553 N N . GLY A 1 84 ? -9.364 -6.380 -1.448 1.00 97.88 84 GLY A N 1
ATOM 554 C CA . GLY A 1 84 ? -9.448 -7.835 -1.346 1.00 97.88 84 GLY A CA 1
ATOM 555 C C . GLY A 1 84 ? -8.720 -8.402 -0.128 1.00 97.88 84 GLY A C 1
ATOM 556 O O . GLY A 1 84 ? -8.413 -7.707 0.845 1.00 97.88 84 GLY A O 1
ATOM 557 N N . ARG A 1 85 ? -8.448 -9.703 -0.188 1.00 98.00 85 ARG A N 1
ATOM 558 C CA . ARG A 1 85 ? -7.650 -10.434 0.794 1.00 98.00 85 ARG A CA 1
ATOM 559 C C . ARG A 1 85 ? -6.189 -10.009 0.724 1.00 98.00 85 ARG A C 1
ATOM 561 O O . ARG A 1 85 ? -5.623 -9.906 -0.360 1.00 98.00 85 ARG A O 1
ATOM 568 N N . CYS A 1 86 ? -5.556 -9.857 1.882 1.00 98.25 86 CYS A N 1
ATOM 569 C CA . CYS A 1 86 ? -4.109 -9.685 1.972 1.00 98.25 86 CYS A CA 1
ATOM 570 C C . CYS A 1 86 ? -3.398 -11.016 2.251 1.00 98.25 86 CYS A C 1
ATOM 572 O O . CYS A 1 86 ? -3.849 -11.822 3.066 1.00 98.25 86 CYS A O 1
ATOM 574 N N . GLY A 1 87 ? -2.263 -11.253 1.594 1.00 97.94 87 GLY A N 1
ATOM 575 C CA . GLY A 1 87 ? -1.355 -12.342 1.932 1.00 97.94 87 GLY A CA 1
ATOM 576 C C . GLY A 1 87 ? -0.566 -12.080 3.220 1.00 97.94 87 GLY A C 1
ATOM 577 O O . GLY A 1 87 ? -0.612 -10.997 3.802 1.00 97.94 87 GLY A O 1
ATOM 578 N N . GLN A 1 88 ? 0.163 -13.102 3.674 1.00 97.56 88 GLN A N 1
ATOM 579 C CA . GLN A 1 88 ? 0.937 -13.077 4.922 1.00 97.56 88 GLN A CA 1
ATOM 580 C C . GLN A 1 88 ? 1.989 -11.958 4.950 1.00 97.56 88 GLN A C 1
ATOM 582 O O . GLN A 1 88 ? 2.491 -11.539 3.907 1.00 97.56 88 GLN A O 1
ATOM 587 N N . LEU A 1 89 ? 2.388 -11.555 6.160 1.00 96.69 89 LEU A N 1
ATOM 588 C CA . LEU A 1 89 ? 3.466 -10.590 6.420 1.00 96.69 89 LEU A CA 1
ATOM 589 C C . LEU A 1 89 ? 3.262 -9.186 5.803 1.00 96.69 89 LEU A C 1
ATOM 591 O O . LEU A 1 89 ? 4.213 -8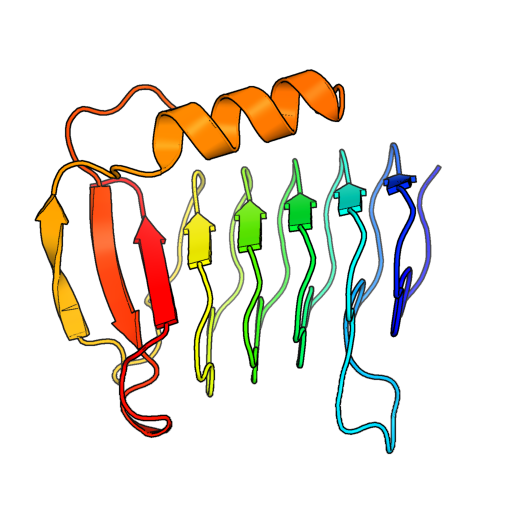.633 5.238 1.00 96.69 89 LEU A O 1
ATOM 595 N N . PRO A 1 90 ? 2.065 -8.573 5.892 1.00 97.75 90 PRO A N 1
ATOM 596 C CA . PRO A 1 90 ? 1.900 -7.188 5.464 1.00 97.75 90 PRO A CA 1
ATOM 597 C C . PRO A 1 90 ? 2.824 -6.264 6.267 1.00 97.75 90 PRO A C 1
ATOM 599 O O . PRO A 1 90 ? 2.941 -6.388 7.485 1.00 97.75 90 PRO A O 1
ATOM 602 N N . GLY A 1 91 ? 3.487 -5.341 5.575 1.00 97.56 91 GLY A N 1
ATOM 603 C CA . GLY A 1 91 ? 4.327 -4.311 6.178 1.00 97.56 91 GLY A CA 1
ATOM 604 C C . GLY A 1 91 ? 5.599 -4.821 6.859 1.00 97.56 91 GLY A C 1
ATOM 605 O O . GLY A 1 91 ? 6.217 -4.054 7.593 1.00 97.56 91 GLY A O 1
ATOM 606 N N . ILE A 1 92 ? 6.015 -6.075 6.639 1.00 97.06 92 ILE A N 1
ATOM 607 C CA . ILE A 1 92 ? 7.255 -6.602 7.230 1.00 97.06 92 ILE A CA 1
ATOM 608 C C . ILE A 1 92 ? 8.446 -5.692 6.895 1.00 97.06 92 ILE A C 1
ATOM 610 O O . ILE A 1 92 ? 8.620 -5.279 5.743 1.00 97.06 92 ILE A O 1
ATOM 614 N N . ASP A 1 93 ? 9.245 -5.336 7.900 1.00 96.00 93 ASP A N 1
ATOM 615 C CA . ASP A 1 93 ? 10.364 -4.390 7.795 1.00 96.00 93 ASP A CA 1
ATOM 616 C C . ASP A 1 93 ? 9.984 -2.970 7.308 1.00 96.00 93 ASP A C 1
ATOM 618 O O . ASP A 1 93 ? 10.853 -2.212 6.855 1.00 96.00 93 ASP A O 1
ATOM 622 N N . MET A 1 94 ? 8.708 -2.562 7.358 1.00 97.25 94 MET A N 1
ATOM 623 C CA . MET A 1 94 ? 8.332 -1.196 6.979 1.00 97.25 94 MET A CA 1
ATOM 624 C C . MET A 1 94 ? 8.871 -0.169 7.984 1.00 97.25 94 MET A C 1
ATOM 626 O O . MET A 1 94 ? 8.820 -0.358 9.198 1.00 97.25 94 MET A O 1
ATOM 630 N N . LEU A 1 95 ? 9.361 0.962 7.474 1.00 96.94 95 LEU A N 1
ATOM 631 C CA . LEU A 1 95 ? 9.848 2.072 8.294 1.00 96.94 95 LEU A CA 1
ATOM 632 C C . LEU A 1 95 ? 8.752 3.102 8.570 1.00 96.94 95 LEU A C 1
ATOM 634 O O . LEU A 1 95 ? 8.647 3.610 9.683 1.00 96.94 95 LEU A O 1
ATOM 638 N N . ARG A 1 96 ? 8.003 3.483 7.529 1.00 96.56 96 ARG A N 1
ATOM 639 C CA . ARG A 1 96 ? 6.923 4.484 7.557 1.00 96.56 96 ARG A CA 1
ATOM 640 C C . ARG A 1 96 ? 5.918 4.194 6.453 1.00 96.56 96 ARG A C 1
ATOM 642 O O . ARG A 1 96 ? 6.224 3.469 5.509 1.00 96.56 96 ARG A O 1
ATOM 649 N N . GLY A 1 97 ? 4.800 4.906 6.498 1.00 96.19 97 GLY A N 1
ATOM 650 C CA . GLY A 1 97 ? 3.746 4.848 5.495 1.00 96.19 97 GLY A CA 1
ATOM 651 C C . GLY A 1 97 ? 2.499 4.187 6.049 1.00 96.19 97 GLY A C 1
ATOM 652 O O . GLY A 1 97 ? 2.505 3.693 7.174 1.00 96.19 97 GLY A O 1
ATOM 653 N N . THR A 1 98 ? 1.456 4.205 5.233 1.00 97.25 98 THR A N 1
ATOM 654 C CA . THR A 1 98 ? 0.120 3.749 5.606 1.00 97.25 98 THR A CA 1
ATOM 655 C C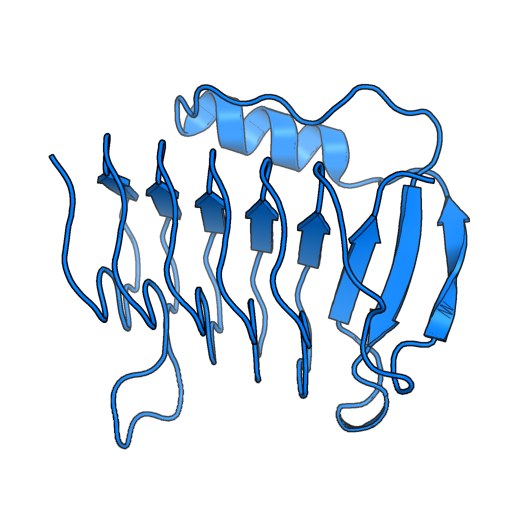 . THR A 1 98 ? -0.289 2.599 4.699 1.00 97.25 98 THR A C 1
ATOM 657 O O . THR A 1 98 ? -0.301 2.755 3.475 1.00 97.25 98 THR A O 1
ATOM 660 N N . ILE A 1 99 ? -0.649 1.463 5.289 1.00 97.81 99 ILE A N 1
ATOM 661 C CA . ILE A 1 99 ? -1.276 0.338 4.594 1.00 97.81 99 ILE A CA 1
ATOM 662 C C . ILE A 1 99 ? -2.716 0.222 5.098 1.00 97.81 99 ILE A C 1
ATOM 664 O O . ILE A 1 99 ? -2.935 -0.061 6.268 1.00 97.81 99 ILE A O 1
ATOM 668 N N . GLY A 1 100 ? -3.700 0.452 4.231 1.00 96.81 100 GLY A N 1
ATOM 669 C CA . GLY A 1 100 ? -5.119 0.256 4.539 1.00 96.81 100 GLY A CA 1
ATOM 670 C C . GLY A 1 100 ? -5.622 -1.071 3.985 1.00 96.81 100 GLY A C 1
ATOM 671 O O . GLY A 1 100 ? -5.611 -1.262 2.769 1.00 96.81 100 GLY A O 1
ATOM 672 N N . LEU A 1 101 ? -6.068 -1.970 4.860 1.00 97.00 101 LEU A N 1
ATOM 673 C CA . LEU A 1 101 ? -6.612 -3.278 4.503 1.00 97.00 101 LEU A CA 1
ATOM 674 C C . LEU A 1 101 ? -8.110 -3.307 4.806 1.00 97.00 101 LEU A C 1
ATOM 676 O O . LEU A 1 101 ? -8.536 -3.296 5.961 1.00 97.00 101 LEU A O 1
ATOM 680 N N . PHE A 1 102 ? -8.910 -3.319 3.745 1.00 95.75 102 PHE A N 1
ATOM 681 C CA . PHE A 1 102 ? -10.367 -3.228 3.826 1.00 95.75 102 PHE A CA 1
ATOM 682 C C . PHE A 1 102 ? -11.071 -4.579 3.648 1.00 95.75 102 PHE A C 1
ATOM 684 O O . PHE A 1 102 ? -12.268 -4.678 3.910 1.00 95.75 102 PHE A O 1
ATOM 691 N N . GLY A 1 103 ? -10.341 -5.606 3.207 1.00 94.69 103 GLY A N 1
ATOM 692 C CA . GLY A 1 103 ? -10.817 -6.982 3.094 1.00 94.69 103 GLY A CA 1
ATOM 693 C C . GLY A 1 103 ? -10.226 -7.917 4.160 1.00 94.69 103 GLY A C 1
ATOM 694 O O . GLY A 1 103 ? -9.617 -7.466 5.138 1.00 94.69 103 GLY A O 1
ATOM 695 N N . PRO A 1 104 ? -10.390 -9.244 3.991 1.00 94.56 104 PRO A N 1
ATOM 696 C CA . PRO A 1 104 ? -9.851 -10.237 4.915 1.00 94.56 104 PRO A CA 1
ATOM 697 C C . PRO A 1 104 ? -8.337 -10.086 5.098 1.00 94.56 104 PRO A C 1
ATOM 699 O O . PRO A 1 104 ? -7.563 -10.157 4.141 1.00 94.56 104 PRO A O 1
ATOM 702 N N . THR A 1 105 ? -7.924 -9.897 6.346 1.00 89.38 105 THR A N 1
ATOM 703 C CA . THR A 1 105 ? -6.542 -9.581 6.711 1.00 89.38 105 THR A CA 1
ATOM 704 C C . THR A 1 105 ? -5.945 -10.723 7.537 1.00 89.38 105 THR A C 1
ATOM 706 O O . THR A 1 105 ? -6.595 -11.183 8.478 1.00 89.38 105 THR A O 1
ATOM 709 N N . PRO A 1 106 ? -4.741 -11.224 7.205 1.00 89.88 106 PRO A N 1
ATOM 710 C CA . PRO A 1 106 ? -4.062 -12.218 8.023 1.00 89.88 106 PRO A CA 1
ATOM 711 C C . PRO A 1 106 ? -3.510 -11.565 9.291 1.00 89.88 106 PRO A C 1
ATOM 713 O O . PRO A 1 106 ? -3.499 -10.343 9.426 1.00 89.88 106 PRO A O 1
ATOM 716 N N . ALA A 1 107 ? -2.993 -12.375 10.212 1.00 89.94 107 ALA A N 1
ATOM 717 C CA . ALA A 1 107 ? -2.211 -11.833 11.313 1.00 89.94 107 ALA A CA 1
ATOM 718 C C . ALA A 1 107 ? -1.044 -10.995 10.756 1.00 89.94 107 ALA A C 1
ATOM 720 O O . ALA A 1 107 ? -0.268 -11.464 9.917 1.00 89.94 107 ALA A O 1
ATOM 721 N N . VAL A 1 108 ? -0.937 -9.748 11.213 1.00 90.94 108 VAL A N 1
ATOM 722 C CA . VAL A 1 108 ? 0.249 -8.924 10.960 1.00 90.94 108 VAL A CA 1
ATOM 723 C C . VAL A 1 108 ? 1.465 -9.532 11.677 1.00 90.94 108 VAL A C 1
ATOM 725 O O . VAL A 1 108 ? 1.285 -10.296 12.633 1.00 90.94 108 VAL A O 1
ATOM 728 N N . PRO A 1 109 ? 2.705 -9.223 11.253 1.00 92.62 109 PRO A N 1
ATOM 729 C CA . PRO A 1 109 ? 3.895 -9.657 11.979 1.00 92.62 109 PRO A CA 1
ATOM 730 C C . PRO A 1 109 ? 3.828 -9.290 13.469 1.00 92.62 109 PRO A C 1
ATOM 732 O O . PRO A 1 109 ? 3.334 -8.225 13.830 1.00 92.62 109 PRO A O 1
ATOM 735 N N . ALA A 1 110 ? 4.378 -10.146 14.338 1.00 92.81 110 ALA A N 1
ATOM 736 C CA . ALA A 1 110 ? 4.344 -9.959 15.796 1.00 92.81 110 ALA A CA 1
ATOM 737 C C . ALA A 1 110 ? 5.054 -8.679 16.288 1.00 92.81 110 ALA A C 1
ATOM 739 O O . ALA A 1 110 ? 4.926 -8.299 17.448 1.00 92.81 110 ALA A O 1
ATOM 740 N N . THR A 1 111 ? 5.810 -8.019 15.412 1.00 95.00 111 THR A N 1
ATOM 741 C CA . THR A 1 111 ? 6.487 -6.743 15.650 1.00 95.00 111 THR A CA 1
ATOM 742 C C . THR A 1 111 ? 5.598 -5.520 15.400 1.00 95.00 111 THR A C 1
ATOM 744 O O . THR A 1 111 ? 6.055 -4.392 15.579 1.00 95.00 111 THR A O 1
ATOM 747 N N . PHE A 1 112 ? 4.336 -5.709 15.007 1.00 96.06 112 PHE A N 1
ATOM 748 C CA . PHE A 1 112 ? 3.338 -4.645 14.977 1.00 96.06 112 PHE A CA 1
ATOM 749 C C . PHE A 1 112 ? 2.660 -4.515 16.341 1.00 96.06 112 PHE A C 1
ATOM 751 O O . PHE A 1 112 ? 2.088 -5.467 16.869 1.00 96.06 112 PHE A O 1
ATOM 758 N N . LEU A 1 113 ? 2.719 -3.312 16.903 1.00 94.56 113 LEU A N 1
ATOM 759 C CA . LEU A 1 113 ? 2.106 -2.966 18.176 1.00 94.56 113 LEU A CA 1
ATOM 760 C C . LEU A 1 113 ? 0.664 -2.527 17.949 1.00 94.56 113 LEU A C 1
ATOM 762 O O . LEU A 1 113 ? 0.392 -1.689 17.091 1.00 94.56 113 LEU A O 1
ATOM 766 N N . ASP A 1 114 ? -0.258 -3.058 18.738 1.00 94.00 114 ASP A N 1
ATOM 767 C CA . ASP A 1 114 ? -1.652 -2.641 18.677 1.00 94.00 114 ASP A CA 1
ATOM 768 C C . ASP A 1 114 ? -1.840 -1.261 19.317 1.00 94.00 114 ASP A C 1
ATOM 770 O O . ASP A 1 114 ? -1.671 -1.093 20.525 1.00 94.00 114 ASP A O 1
ATOM 774 N N . GLY A 1 115 ? -2.179 -0.273 18.491 1.00 92.38 115 GLY A N 1
ATOM 775 C CA . GLY A 1 115 ? -2.542 1.083 18.902 1.00 92.38 115 GLY A CA 1
ATOM 776 C C . GLY A 1 115 ? -4.008 1.218 19.317 1.00 92.38 115 GLY A C 1
ATOM 777 O O . GLY A 1 115 ? -4.421 2.295 19.746 1.00 92.38 115 GLY A O 1
ATOM 778 N N . GLY A 1 116 ? -4.795 0.141 19.213 1.00 92.88 116 GLY A N 1
ATOM 779 C CA . GLY A 1 116 ? -6.210 0.120 19.555 1.00 92.88 116 GLY A CA 1
ATOM 780 C C . GLY A 1 116 ? -7.116 0.630 18.434 1.00 92.88 116 GLY A C 1
ATOM 781 O O . GLY A 1 116 ? -6.703 0.827 17.289 1.00 92.88 116 GLY A O 1
ATOM 782 N N . ALA A 1 117 ? -8.394 0.804 18.775 1.00 94.94 117 ALA A N 1
ATOM 783 C CA . ALA A 1 117 ? -9.420 1.281 17.858 1.00 94.94 117 ALA A CA 1
ATOM 784 C C . ALA A 1 117 ? -9.528 2.813 17.914 1.00 94.94 117 ALA A C 1
ATOM 786 O O . ALA A 1 117 ? -9.813 3.380 18.969 1.00 94.94 117 ALA A O 1
ATOM 787 N N . ALA A 1 118 ? -9.336 3.484 16.779 1.00 91.69 118 ALA A N 1
ATOM 788 C CA . ALA A 1 118 ? -9.442 4.937 16.670 1.00 91.69 118 ALA A CA 1
ATOM 789 C C . ALA A 1 118 ? -10.006 5.361 15.308 1.00 91.69 118 ALA A C 1
ATOM 791 O O . ALA A 1 118 ? -9.987 4.602 14.340 1.00 91.69 118 ALA A O 1
ATOM 792 N N . ALA A 1 119 ? -10.520 6.587 15.215 1.00 88.75 119 ALA A N 1
ATOM 793 C CA . ALA A 1 119 ? -10.880 7.160 13.921 1.00 88.75 119 ALA A CA 1
ATOM 794 C C . ALA A 1 119 ? -9.623 7.309 13.048 1.00 88.75 119 ALA A C 1
ATOM 796 O O . ALA A 1 119 ? -8.564 7.659 13.562 1.00 88.75 119 ALA A O 1
ATOM 797 N N . MET A 1 120 ? -9.747 7.095 11.735 1.00 84.94 120 MET A N 1
ATOM 798 C CA . MET A 1 120 ? -8.669 7.317 10.766 1.00 84.94 120 MET A CA 1
ATOM 799 C C . MET A 1 120 ? -8.734 8.770 10.264 1.00 84.94 120 MET A C 1
ATOM 801 O O . MET A 1 120 ? -9.538 9.060 9.373 1.00 84.94 120 MET A O 1
ATOM 805 N N . PRO A 1 121 ? -7.913 9.712 10.774 1.00 84.19 121 PRO A N 1
ATOM 806 C CA . PRO A 1 121 ? -8.092 11.134 10.469 1.00 84.19 121 PRO A CA 1
ATOM 807 C C . PRO A 1 121 ? -7.842 11.456 8.991 1.00 84.19 121 PRO A C 1
ATOM 809 O O . PRO A 1 121 ? -8.394 12.414 8.455 1.00 84.19 121 PRO A O 1
ATOM 812 N N . MET A 1 122 ? -7.033 10.638 8.308 1.00 88.75 122 MET A N 1
ATOM 813 C CA . MET A 1 122 ? -6.757 10.779 6.880 1.00 88.75 122 MET A CA 1
ATOM 814 C C . MET A 1 122 ? -7.830 10.176 5.964 1.00 88.75 122 MET A C 1
ATOM 816 O O . MET A 1 122 ? -7.760 10.416 4.761 1.00 88.75 122 MET A O 1
ATOM 820 N N . ALA A 1 123 ? -8.824 9.432 6.469 1.00 90.44 123 ALA A N 1
ATOM 821 C CA . ALA A 1 123 ? -9.817 8.763 5.620 1.00 90.44 123 ALA A CA 1
ATOM 822 C C . ALA A 1 123 ? -10.514 9.710 4.616 1.00 90.44 123 ALA A C 1
ATOM 824 O O . ALA A 1 123 ? -10.575 9.356 3.436 1.00 90.44 123 ALA A O 1
ATOM 825 N N . PRO A 1 124 ? -10.938 10.941 4.984 1.00 92.44 124 PRO A N 1
ATOM 826 C CA . PRO A 1 124 ? -11.518 11.877 4.017 1.00 92.44 124 PRO A CA 1
ATOM 827 C C . PRO A 1 124 ? -10.531 12.329 2.930 1.00 92.44 124 PRO A C 1
ATOM 829 O O . PRO A 1 124 ? -10.930 12.570 1.792 1.00 92.44 124 PRO A O 1
ATOM 832 N N . LEU A 1 125 ? -9.239 12.446 3.257 1.00 94.19 125 LEU A N 1
ATOM 833 C CA . LEU A 1 125 ? -8.200 12.807 2.286 1.00 94.19 125 LEU A CA 1
ATOM 834 C C . LEU A 1 125 ? -7.938 11.658 1.311 1.00 94.19 125 LEU A C 1
ATOM 836 O O . LEU A 1 125 ? -7.827 11.888 0.111 1.00 94.19 125 LEU A O 1
ATOM 840 N N . LEU A 1 126 ? -7.889 10.427 1.820 1.00 95.38 126 LEU A N 1
ATOM 841 C CA . LEU A 1 126 ? -7.725 9.229 1.003 1.00 95.38 126 LEU A CA 1
ATOM 842 C C . LEU A 1 126 ? -8.937 9.004 0.088 1.00 95.38 126 LEU A C 1
ATOM 844 O O . LEU A 1 126 ? -8.758 8.700 -1.087 1.00 95.38 126 LEU A O 1
ATOM 848 N N . ALA A 1 127 ? -10.158 9.224 0.585 1.00 95.06 127 ALA A N 1
ATOM 849 C CA . ALA A 1 127 ? -11.377 9.155 -0.218 1.00 95.06 127 ALA A CA 1
ATOM 850 C C . ALA A 1 127 ? -11.357 10.172 -1.373 1.00 95.06 127 ALA A C 1
ATOM 852 O O . ALA A 1 127 ? -11.574 9.798 -2.524 1.00 95.06 127 ALA A O 1
ATOM 853 N N . ARG A 1 128 ? -10.993 11.431 -1.092 1.00 96.25 128 ARG A N 1
ATOM 854 C CA . ARG A 1 128 ? -10.825 12.467 -2.126 1.00 96.25 128 ARG A CA 1
ATOM 855 C C . ARG A 1 128 ? -9.745 12.116 -3.143 1.00 96.25 128 ARG A C 1
ATOM 857 O O . ARG A 1 128 ? -9.906 12.406 -4.324 1.00 96.25 128 ARG A O 1
ATOM 864 N N . GLU A 1 129 ? -8.644 11.510 -2.707 1.00 97.25 129 GLU A N 1
ATOM 865 C CA . GLU A 1 129 ? -7.578 11.084 -3.616 1.00 97.25 129 GLU A CA 1
ATOM 866 C C . GLU A 1 129 ? -8.049 9.954 -4.542 1.00 97.25 129 GLU A C 1
ATOM 868 O O . GLU A 1 129 ? -7.777 9.997 -5.741 1.00 97.25 129 GLU A O 1
ATOM 873 N N . LEU A 1 130 ? -8.820 8.990 -4.029 1.00 97.88 130 LEU A N 1
ATOM 874 C CA . LEU A 1 130 ? -9.439 7.937 -4.842 1.00 97.88 130 LEU A CA 1
ATOM 875 C C . LEU A 1 130 ? -10.422 8.512 -5.869 1.00 97.88 130 LEU A C 1
ATOM 877 O O . LEU A 1 130 ? -10.370 8.120 -7.035 1.00 97.88 130 LEU A O 1
ATOM 881 N N . GLU A 1 131 ? -11.262 9.470 -5.467 1.00 97.44 131 GLU A N 1
ATOM 882 C CA . GLU A 1 131 ? -12.170 10.192 -6.368 1.00 97.44 131 GLU A CA 1
ATOM 883 C C . GLU A 1 131 ? -11.398 10.950 -7.452 1.00 97.44 131 GLU A C 1
ATOM 885 O O . GLU A 1 131 ? -11.669 10.780 -8.640 1.00 97.44 131 GLU A O 1
ATOM 890 N N . ARG A 1 132 ? -10.373 11.722 -7.067 1.00 97.88 132 ARG A N 1
ATOM 891 C CA . ARG A 1 132 ? -9.504 12.462 -7.997 1.00 97.88 132 ARG A CA 1
ATOM 892 C C . ARG A 1 132 ? -8.826 11.533 -9.003 1.00 97.88 132 ARG A C 1
ATOM 894 O O . ARG A 1 132 ? -8.633 11.894 -10.163 1.00 97.88 132 ARG A O 1
ATOM 901 N N . LEU A 1 133 ? -8.438 10.344 -8.552 1.00 97.75 133 LEU A N 1
ATOM 902 C CA . LEU A 1 133 ? -7.821 9.311 -9.374 1.00 97.75 133 LEU A CA 1
ATOM 903 C C . LEU A 1 133 ? -8.842 8.488 -10.170 1.00 97.75 133 LEU A C 1
ATOM 905 O O . LEU A 1 133 ? -8.420 7.682 -10.999 1.00 97.75 133 LEU A O 1
ATOM 909 N N . ASN A 1 134 ? -10.149 8.705 -9.977 1.00 96.94 134 ASN A N 1
ATOM 910 C CA . ASN A 1 134 ? -11.269 7.940 -10.534 1.00 96.94 134 ASN A CA 1
ATOM 911 C C . ASN A 1 134 ? -11.217 6.440 -10.190 1.00 96.94 134 ASN A C 1
ATOM 913 O O . ASN A 1 134 ? -11.525 5.587 -11.029 1.00 96.94 134 ASN A O 1
ATOM 917 N N . PHE A 1 135 ? -10.702 6.062 -9.019 1.00 97.69 135 PHE A N 1
ATOM 918 C CA . PHE A 1 135 ? -10.651 4.657 -8.612 1.00 97.69 135 PHE A CA 1
ATOM 919 C C . PHE A 1 135 ? -12.039 4.174 -8.176 1.00 97.69 135 PHE A C 1
ATOM 921 O O . PHE A 1 135 ? -12.769 4.890 -7.500 1.00 97.69 135 PHE A O 1
ATOM 928 N N . SER A 1 136 ? -12.426 2.968 -8.594 1.00 94.19 136 SER A N 1
ATOM 929 C CA . SER A 1 136 ? -13.814 2.497 -8.462 1.00 94.19 136 SER A CA 1
ATOM 930 C C . SER A 1 136 ? -14.208 2.128 -7.028 1.00 94.19 136 SER A C 1
ATOM 932 O O . SER A 1 136 ? -15.392 2.119 -6.690 1.00 94.19 136 SER A O 1
ATOM 934 N N . ARG A 1 137 ? -13.230 1.795 -6.181 1.00 96.69 137 ARG A N 1
ATOM 935 C CA . ARG A 1 137 ? -13.465 1.374 -4.800 1.00 96.69 137 ARG A CA 1
ATOM 936 C C . ARG A 1 137 ? -13.529 2.568 -3.853 1.00 96.69 137 ARG A C 1
ATOM 938 O O . ARG A 1 137 ? -12.812 3.552 -4.021 1.00 96.69 137 ARG A O 1
ATOM 945 N N . ARG A 1 138 ? -14.362 2.439 -2.821 1.00 95.31 138 ARG A N 1
ATOM 946 C CA . ARG A 1 138 ? -14.529 3.430 -1.752 1.00 95.31 138 ARG A CA 1
ATOM 947 C C . ARG A 1 138 ? -14.029 2.862 -0.438 1.00 95.31 138 ARG A C 1
ATOM 949 O O . ARG A 1 138 ? -14.206 1.674 -0.178 1.00 95.31 138 ARG A O 1
ATOM 956 N N . ILE A 1 139 ? -13.422 3.709 0.383 1.00 94.19 139 ILE A N 1
ATOM 957 C CA . ILE A 1 139 ? -13.061 3.337 1.753 1.00 94.19 139 ILE A CA 1
ATOM 958 C C . ILE A 1 139 ? -14.364 3.012 2.503 1.00 94.19 139 ILE A C 1
ATOM 960 O O . ILE A 1 139 ? -15.289 3.823 2.432 1.00 94.19 139 ILE A O 1
ATOM 964 N N . PRO A 1 140 ? -14.473 1.846 3.166 1.00 92.06 140 PRO A N 1
ATOM 965 C CA . PRO A 1 140 ? -15.653 1.499 3.952 1.00 92.06 140 PRO A CA 1
ATO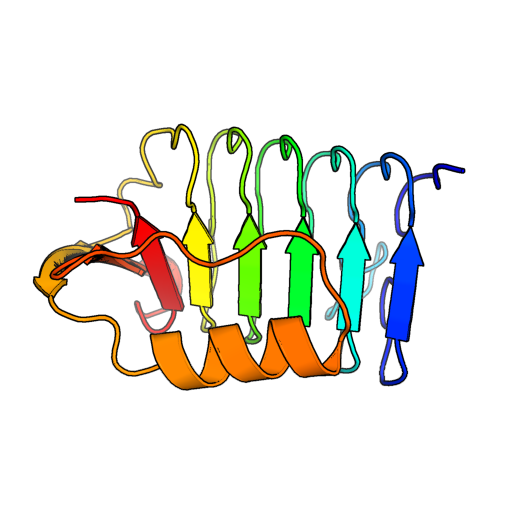M 966 C C . PRO A 1 140 ? -15.981 2.560 5.008 1.00 92.06 140 PRO A C 1
ATOM 968 O O . PRO A 1 140 ? -15.086 3.070 5.683 1.00 92.06 140 PRO A O 1
ATOM 971 N N . GLU A 1 141 ? -17.264 2.877 5.175 1.00 88.56 141 GLU A N 1
ATOM 972 C CA . GLU A 1 141 ? -17.714 3.792 6.226 1.00 88.56 141 GLU A CA 1
ATOM 973 C C . GLU A 1 141 ? -17.614 3.108 7.592 1.00 88.56 141 GLU A C 1
ATOM 975 O O . GLU A 1 141 ? -18.316 2.134 7.865 1.00 88.56 141 GLU A O 1
ATOM 980 N N . GLN A 1 142 ? -16.716 3.604 8.446 1.00 82.00 142 GLN A N 1
ATOM 981 C CA . GLN A 1 142 ? -16.472 3.075 9.789 1.00 82.00 142 GLN A CA 1
ATOM 982 C C . GLN A 1 142 ? -16.168 4.209 10.767 1.00 82.00 142 GLN A C 1
ATOM 984 O O . GLN A 1 142 ? -15.483 5.173 10.420 1.00 82.00 142 GLN A O 1
ATOM 989 N N . SER A 1 143 ? -16.657 4.079 12.003 1.00 79.06 143 SER A N 1
ATOM 990 C CA . SER A 1 143 ? -16.366 5.023 13.089 1.00 79.06 143 SER A CA 1
ATOM 991 C C . SER A 1 143 ? -14.967 4.822 13.673 1.00 79.06 143 SER A C 1
ATOM 993 O O . SER A 1 143 ? -14.324 5.795 14.066 1.00 79.06 143 SER A O 1
ATOM 995 N N . THR A 1 144 ? -14.476 3.580 13.704 1.00 91.50 144 THR A N 1
ATOM 996 C CA . THR A 1 144 ? -13.148 3.233 14.217 1.00 91.50 144 THR A CA 1
ATOM 997 C C . THR A 1 144 ? -12.467 2.174 13.366 1.00 91.50 144 THR A C 1
ATOM 999 O O . THR A 1 144 ? -13.110 1.261 12.860 1.00 91.50 144 THR A O 1
ATOM 1002 N N . TRP A 1 145 ? -11.149 2.283 13.292 1.00 93.12 145 TRP A N 1
ATOM 1003 C CA . TRP A 1 145 ? -10.223 1.361 12.651 1.00 93.12 145 TRP A CA 1
ATOM 1004 C C . TRP A 1 145 ? -9.270 0.839 13.709 1.00 93.12 145 TRP A C 1
ATOM 1006 O O . TRP A 1 145 ? -8.871 1.600 14.595 1.00 93.12 145 TRP A O 1
ATOM 1016 N N . ARG A 1 146 ? -8.870 -0.428 13.614 1.00 94.31 146 ARG A N 1
ATOM 1017 C CA . ARG A 1 146 ? -7.774 -0.918 14.444 1.00 94.31 146 ARG A CA 1
ATOM 1018 C C . ARG A 1 146 ? -6.457 -0.512 13.798 1.00 94.31 146 ARG A C 1
ATOM 1020 O O . ARG A 1 146 ? -6.211 -0.818 12.629 1.00 94.31 146 ARG A O 1
ATOM 1027 N N . ILE A 1 147 ? -5.644 0.216 14.555 1.00 94.25 147 ILE A N 1
ATOM 1028 C CA . ILE A 1 147 ? -4.385 0.789 14.081 1.00 94.25 147 ILE A CA 1
ATOM 1029 C C . ILE A 1 147 ? -3.238 -0.036 14.644 1.00 94.25 147 ILE A C 1
ATOM 1031 O O . ILE A 1 147 ? -3.076 -0.149 15.854 1.00 94.25 147 ILE A O 1
ATOM 1035 N N . LEU A 1 148 ? -2.433 -0.612 13.761 1.00 95.25 148 LEU A N 1
ATOM 1036 C CA . LEU A 1 148 ? -1.281 -1.430 14.115 1.00 95.25 148 LEU A CA 1
ATOM 1037 C C . LEU A 1 148 ? -0.018 -0.653 13.734 1.00 95.25 148 LEU A C 1
ATOM 1039 O O . LEU A 1 148 ? 0.189 -0.350 12.561 1.00 95.25 148 LEU A O 1
ATOM 1043 N N . HIS A 1 149 ? 0.824 -0.318 14.708 1.00 95.62 149 HIS A N 1
ATOM 1044 C CA . HIS A 1 149 ? 2.046 0.460 14.507 1.00 95.62 149 HIS A CA 1
ATOM 1045 C C . HIS A 1 149 ? 3.252 -0.452 14.317 1.00 95.62 149 HIS A C 1
ATOM 1047 O O . HIS A 1 149 ? 3.582 -1.255 15.187 1.00 95.62 149 HIS A O 1
ATOM 1053 N N . GLY A 1 150 ? 3.947 -0.308 13.196 1.00 92.31 150 GLY A N 1
ATOM 1054 C CA . GLY A 1 150 ? 5.065 -1.178 12.869 1.00 92.31 150 GLY A CA 1
ATOM 1055 C C . GLY A 1 150 ? 5.844 -0.718 11.640 1.00 92.31 150 GLY A C 1
ATOM 1056 O O . GLY A 1 150 ? 5.530 0.291 11.022 1.00 92.31 150 GLY A O 1
ATOM 1057 N N . ASP A 1 151 ? 6.932 -1.385 11.296 1.00 94.19 151 ASP A N 1
ATOM 1058 C CA . ASP A 1 151 ? 7.499 -2.515 12.028 1.00 94.19 151 ASP A CA 1
ATOM 1059 C C . ASP A 1 151 ? 8.324 -2.004 13.230 1.00 94.19 151 ASP A C 1
ATOM 1061 O O . ASP A 1 151 ? 9.114 -1.063 13.087 1.00 94.19 151 ASP A O 1
ATOM 1065 N N . ALA A 1 152 ? 8.162 -2.579 14.428 1.00 91.38 152 ALA A N 1
ATOM 1066 C CA . ALA A 1 152 ? 8.975 -2.211 15.591 1.00 91.38 152 ALA A CA 1
ATOM 1067 C C . ALA A 1 152 ? 10.480 -2.425 15.359 1.00 91.38 152 ALA A C 1
ATOM 1069 O O . ALA A 1 152 ? 11.282 -1.645 15.877 1.00 91.38 152 ALA A O 1
ATOM 1070 N N . ALA A 1 153 ? 10.872 -3.376 14.504 1.00 85.12 153 ALA A N 1
ATOM 1071 C CA . ALA A 1 153 ? 12.263 -3.540 14.079 1.00 85.12 153 ALA A CA 1
ATOM 1072 C C . ALA A 1 153 ? 12.807 -2.296 13.338 1.00 85.12 153 ALA A C 1
ATOM 1074 O O . ALA A 1 153 ? 13.998 -1.993 13.407 1.00 85.12 153 ALA A O 1
ATOM 1075 N N . GLY A 1 154 ? 11.928 -1.539 12.672 1.00 78.25 154 GLY A N 1
ATOM 1076 C CA . GLY A 1 154 ? 12.217 -0.282 11.970 1.00 78.25 154 GLY A CA 1
ATOM 1077 C C . GLY A 1 154 ? 11.918 0.993 12.775 1.00 78.25 154 GLY A C 1
ATOM 1078 O O . GLY A 1 154 ? 12.048 2.107 12.251 1.00 78.25 154 GLY A O 1
ATOM 1079 N N . GLY A 1 155 ? 11.515 0.856 14.043 1.00 84.69 155 GLY A N 1
ATOM 1080 C CA . GLY A 1 155 ? 11.159 1.963 14.933 1.00 84.69 155 GLY A CA 1
ATOM 1081 C C . GLY A 1 155 ? 9.678 2.360 14.932 1.00 84.69 155 GLY A C 1
ATOM 1082 O O . GLY A 1 155 ? 9.386 3.481 15.340 1.00 84.69 155 GLY A O 1
ATOM 1083 N N . ALA A 1 156 ? 8.772 1.487 14.467 1.00 87.38 156 ALA A N 1
ATOM 1084 C CA . ALA A 1 156 ? 7.309 1.588 14.616 1.00 87.38 156 ALA A CA 1
ATOM 1085 C C . ALA A 1 156 ? 6.677 2.916 14.147 1.00 87.38 156 ALA A C 1
ATOM 1087 O O . ALA A 1 156 ? 5.784 3.459 14.794 1.00 87.38 156 ALA A O 1
ATOM 1088 N N . ARG A 1 157 ? 7.148 3.465 13.020 1.00 93.00 157 ARG A N 1
ATOM 1089 C CA . ARG A 1 157 ? 6.621 4.718 12.434 1.00 93.00 157 ARG A CA 1
ATOM 1090 C C . ARG A 1 157 ? 5.727 4.500 11.210 1.00 93.00 157 ARG A C 1
ATOM 1092 O O . ARG A 1 157 ? 5.299 5.476 10.592 1.00 93.00 157 ARG A O 1
ATOM 1099 N N . GLY A 1 158 ? 5.504 3.252 10.816 1.00 95.00 158 GLY A N 1
ATOM 1100 C CA . GLY A 1 158 ? 4.484 2.867 9.851 1.00 95.00 158 GLY A CA 1
ATOM 1101 C C . GLY A 1 158 ? 3.200 2.441 10.549 1.00 95.00 158 GLY A C 1
ATOM 1102 O O . GLY A 1 158 ? 3.177 2.207 11.760 1.00 95.00 158 GLY A O 1
ATOM 1103 N N . GLU A 1 159 ? 2.132 2.349 9.771 1.00 95.75 159 GLU A N 1
ATOM 1104 C CA . GLU A 1 159 ? 0.824 1.937 10.260 1.00 95.75 159 GLU A CA 1
ATOM 1105 C C . GLU A 1 159 ? 0.137 0.993 9.269 1.00 95.75 159 GLU A C 1
ATOM 1107 O O . GLU A 1 159 ? 0.157 1.207 8.052 1.00 95.75 159 GLU A O 1
ATOM 1112 N N . VAL A 1 160 ? -0.486 -0.049 9.813 1.00 96.38 160 VAL A N 1
ATOM 1113 C CA . VAL A 1 160 ? -1.429 -0.920 9.114 1.00 96.38 160 VAL A CA 1
ATOM 1114 C C . VAL A 1 160 ? -2.799 -0.693 9.746 1.00 96.38 160 VAL A C 1
ATOM 1116 O O . VAL A 1 160 ? -2.976 -0.848 10.953 1.00 96.38 160 VAL A O 1
ATOM 1119 N N . LEU A 1 161 ? -3.759 -0.286 8.925 1.00 95.31 161 LEU A N 1
ATOM 1120 C CA . LEU A 1 161 ? -5.128 0.025 9.311 1.00 95.31 161 LEU A CA 1
ATOM 1121 C C . LEU A 1 161 ? -6.005 -1.134 8.859 1.00 95.31 161 LEU A C 1
ATOM 1123 O O . LEU A 1 161 ? -6.049 -1.441 7.666 1.00 95.31 161 LEU A O 1
ATOM 1127 N N . VAL A 1 162 ? -6.691 -1.768 9.803 1.00 93.88 162 VAL A N 1
ATOM 1128 C CA . VAL A 1 162 ? -7.602 -2.883 9.530 1.00 93.88 162 VAL A CA 1
ATOM 1129 C C . VAL A 1 162 ? -8.988 -2.555 10.063 1.00 93.88 162 VAL A C 1
ATOM 1131 O O . VAL A 1 162 ? -9.137 -1.773 11.008 1.00 93.88 162 VAL A O 1
ATOM 1134 N N . VAL A 1 163 ? -10.006 -3.148 9.447 1.00 87.31 163 VAL A N 1
ATOM 1135 C CA . VAL A 1 163 ? -11.380 -3.078 9.952 1.00 87.31 163 VAL A CA 1
ATOM 1136 C C . VAL A 1 163 ? -11.415 -3.621 11.388 1.00 87.31 163 VAL A C 1
ATOM 1138 O O . VAL A 1 163 ? -10.874 -4.699 11.642 1.00 87.31 163 VAL A O 1
ATOM 1141 N N . ALA A 1 164 ? -11.980 -2.833 12.310 1.00 74.38 164 ALA A N 1
ATOM 1142 C CA . ALA A 1 164 ? -12.098 -3.172 13.731 1.00 74.38 164 ALA A CA 1
ATOM 1143 C C . ALA A 1 164 ? -13.181 -4.227 14.001 1.00 74.38 164 ALA A C 1
ATOM 1145 O O . ALA A 1 164 ? -14.203 -4.226 13.277 1.00 74.38 164 ALA A O 1
#

pLDDT: mean 95.54, std 4.25, range [74.38, 98.81]